Protein AF-A0A6A3DK63-F1 (afdb_monomer_lite)

Foldseek 3Di:
DWDWDADPNDIDIDDDDPDDDDDDDDDDLVNDDPVVLVCLQPDPPDPVDHDCCRPVRPVVNCVVPPPDD

Sequence (69 aa):
MLAYGIKYEVSSLGMTTERFGELQNLVMWEQLTEEARDALSETDFGEKFKVPFVDANFNANLEASRPFL

Structure (mmCIF, N/CA/C/O backbone):
data_AF-A0A6A3DK63-F1
#
_entry.id   AF-A0A6A3DK63-F1
#
loop_
_atom_site.group_PDB
_atom_site.id
_atom_site.type_symbol
_atom_site.label_atom_id
_atom_site.label_alt_id
_atom_site.label_comp_id
_atom_site.label_asym_id
_atom_site.label_entity_id
_atom_site.label_seq_id
_atom_site.pdbx_PDB_ins_code
_atom_site.Cartn_x
_atom_site.Cartn_y
_atom_site.Cartn_z
_atom_site.occupancy
_atom_site.B_iso_or_equiv
_atom_site.auth_seq_id
_atom_site.auth_comp_id
_atom_site.auth_asym_id
_atom_site.auth_atom_id
_atom_site.pdbx_PDB_model_num
ATOM 1 N N . MET A 1 1 ? 18.314 -5.718 0.438 1.00 88.62 1 MET A N 1
ATOM 2 C CA . MET A 1 1 ? 17.825 -4.337 0.662 1.00 88.62 1 MET A CA 1
ATOM 3 C C . MET A 1 1 ? 16.878 -3.977 -0.466 1.00 88.62 1 MET A C 1
ATOM 5 O O . MET A 1 1 ? 16.930 -4.646 -1.493 1.00 88.62 1 MET A O 1
ATOM 9 N N . LEU A 1 2 ? 16.016 -2.976 -0.288 1.00 93.38 2 LEU A N 1
ATOM 10 C CA . LEU A 1 2 ? 15.096 -2.537 -1.339 1.00 93.38 2 LEU A CA 1
ATOM 11 C C . LEU A 1 2 ? 15.667 -1.333 -2.094 1.00 93.38 2 LEU A C 1
ATOM 13 O O . LEU A 1 2 ? 16.276 -0.444 -1.502 1.00 93.38 2 LEU A O 1
ATOM 17 N N . ALA A 1 3 ? 15.458 -1.309 -3.405 1.00 94.38 3 ALA A N 1
ATOM 18 C CA . ALA A 1 3 ? 15.692 -0.164 -4.269 1.00 94.38 3 ALA A CA 1
ATOM 19 C C . ALA A 1 3 ? 14.360 0.296 -4.862 1.00 94.38 3 ALA A C 1
ATOM 21 O O . ALA A 1 3 ? 13.663 -0.491 -5.496 1.00 94.38 3 ALA A O 1
ATOM 22 N N . TYR A 1 4 ? 14.054 1.581 -4.702 1.00 94.19 4 TYR A N 1
ATOM 23 C CA . TYR A 1 4 ? 13.050 2.271 -5.505 1.00 94.19 4 TYR A CA 1
ATOM 24 C C . TYR A 1 4 ? 13.692 2.757 -6.810 1.00 94.19 4 TYR A C 1
ATOM 26 O O . TYR A 1 4 ? 14.812 3.285 -6.796 1.00 94.19 4 TYR A O 1
ATOM 34 N N . GLY A 1 5 ? 13.009 2.558 -7.935 1.00 91.75 5 GLY A N 1
ATOM 35 C CA . GLY A 1 5 ? 13.476 2.981 -9.254 1.00 91.75 5 GLY A CA 1
ATOM 36 C C . GLY A 1 5 ? 12.322 3.262 -10.209 1.00 91.75 5 GLY A C 1
ATOM 37 O O . GLY A 1 5 ? 11.205 2.804 -9.982 1.00 91.75 5 GLY A O 1
ATOM 38 N N . ILE A 1 6 ? 12.607 4.018 -11.271 1.00 90.69 6 ILE A N 1
ATOM 39 C CA . ILE A 1 6 ? 11.653 4.367 -12.330 1.00 90.69 6 ILE A CA 1
ATOM 40 C C . ILE A 1 6 ? 12.193 3.831 -13.654 1.00 90.69 6 ILE A C 1
ATOM 42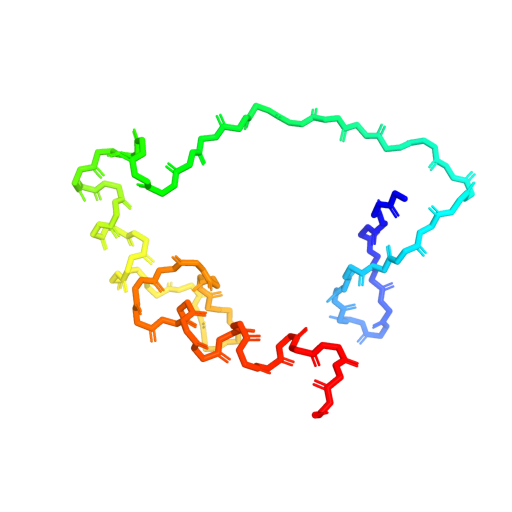 O O . ILE A 1 6 ? 13.341 4.102 -14.014 1.00 90.69 6 ILE A O 1
ATOM 46 N N . LYS A 1 7 ? 11.367 3.090 -14.392 1.00 87.31 7 LYS A N 1
ATOM 47 C CA . LYS A 1 7 ? 11.677 2.620 -15.746 1.00 87.31 7 LYS A CA 1
ATOM 48 C C . LYS A 1 7 ? 10.433 2.760 -16.615 1.00 87.31 7 LYS A C 1
ATOM 50 O O . LYS A 1 7 ? 9.369 2.304 -16.222 1.00 87.31 7 LYS A O 1
ATOM 55 N N . TYR A 1 8 ? 10.574 3.384 -17.786 1.00 85.88 8 TYR A N 1
ATOM 56 C CA . TYR A 1 8 ? 9.455 3.651 -18.704 1.00 85.88 8 TYR A CA 1
ATOM 57 C C . TYR A 1 8 ? 8.232 4.263 -17.990 1.00 85.88 8 TYR A C 1
ATOM 59 O O . TYR A 1 8 ? 7.123 3.761 -18.116 1.00 85.88 8 TYR A O 1
ATOM 67 N N . GLU A 1 9 ? 8.466 5.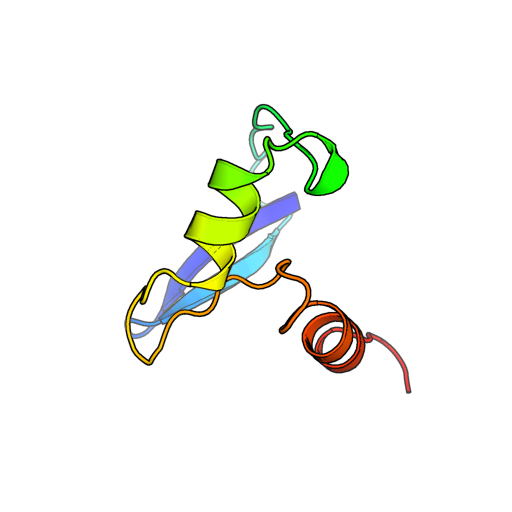310 -17.190 1.00 85.19 9 GLU A N 1
ATOM 68 C CA . GLU A 1 9 ? 7.438 6.040 -16.418 1.00 85.19 9 GLU A CA 1
ATOM 69 C C . GLU A 1 9 ? 6.703 5.234 -15.332 1.00 85.19 9 GLU A C 1
ATOM 71 O O . GLU A 1 9 ? 5.808 5.758 -14.672 1.00 85.19 9 GLU A O 1
ATOM 76 N N . VAL A 1 10 ? 7.107 3.989 -15.077 1.00 85.25 10 VAL A N 1
ATOM 77 C CA . VAL A 1 10 ? 6.568 3.168 -13.989 1.00 85.25 10 VAL A CA 1
ATOM 78 C C . VAL A 1 10 ? 7.596 3.094 -12.871 1.00 85.25 10 VAL A C 1
ATOM 80 O O . VAL A 1 10 ? 8.774 2.811 -13.113 1.00 85.25 10 VAL A O 1
ATOM 83 N N . SER A 1 11 ? 7.157 3.349 -11.641 1.00 91.88 11 SER A N 1
ATOM 84 C CA . SER A 1 11 ? 7.977 3.149 -10.453 1.00 91.88 11 SER A CA 1
ATOM 85 C C . SER A 1 11 ? 7.754 1.766 -9.842 1.00 91.88 11 SER A C 1
ATOM 87 O O . SER A 1 11 ? 6.647 1.231 -9.857 1.00 91.88 11 SER A O 1
ATOM 89 N N . SER A 1 12 ? 8.820 1.163 -9.314 1.00 92.88 12 SER A N 1
ATOM 90 C CA . SER A 1 12 ? 8.763 -0.165 -8.694 1.00 92.88 12 SER A CA 1
ATOM 91 C C . SER A 1 12 ? 9.814 -0.340 -7.602 1.00 92.88 12 SER A C 1
ATOM 93 O O . SER A 1 12 ? 10.855 0.325 -7.614 1.00 92.88 12 SER A O 1
ATOM 95 N N . LEU A 1 13 ? 9.562 -1.288 -6.699 1.00 94.19 13 LEU A N 1
ATOM 96 C CA . LEU A 1 13 ? 10.532 -1.772 -5.722 1.00 94.19 13 LEU A CA 1
ATOM 97 C C . LEU A 1 13 ? 11.192 -3.062 -6.220 1.00 94.19 13 LEU A C 1
ATOM 99 O O . LEU A 1 13 ? 10.526 -3.939 -6.763 1.00 94.19 13 LEU A O 1
ATOM 103 N N . GLY A 1 14 ? 12.500 -3.185 -6.003 1.00 93.25 14 GLY A N 1
ATOM 104 C CA . GLY A 1 14 ? 13.266 -4.391 -6.315 1.00 93.25 14 GLY A CA 1
ATOM 105 C C . GLY A 1 14 ? 14.331 -4.687 -5.264 1.00 93.25 14 GLY A C 1
ATOM 106 O O . GLY A 1 14 ? 14.758 -3.802 -4.520 1.00 93.25 14 GLY A O 1
ATOM 107 N N . MET A 1 15 ? 14.773 -5.943 -5.205 1.00 94.38 15 MET A N 1
ATOM 108 C CA . MET A 1 15 ? 15.896 -6.340 -4.356 1.00 94.38 15 MET A CA 1
ATOM 109 C C . MET A 1 15 ? 17.206 -5.775 -4.914 1.00 94.38 15 MET A C 1
ATOM 111 O O . MET A 1 15 ? 17.442 -5.810 -6.118 1.00 94.38 15 MET A O 1
ATOM 115 N N . THR A 1 16 ? 18.075 -5.273 -4.037 1.00 93.62 16 THR A N 1
ATOM 116 C CA . THR A 1 16 ? 19.404 -4.772 -4.404 1.00 93.62 16 THR A CA 1
ATOM 117 C C . THR A 1 16 ? 20.466 -5.126 -3.362 1.00 93.62 16 THR A C 1
ATOM 119 O O . THR A 1 16 ? 20.175 -5.273 -2.164 1.00 93.62 16 THR A O 1
ATOM 122 N N . THR A 1 17 ? 21.704 -5.216 -3.846 1.00 94.75 17 THR A N 1
ATOM 123 C CA . THR A 1 17 ? 22.955 -5.289 -3.077 1.00 94.75 17 THR A CA 1
ATOM 124 C C . THR A 1 17 ? 23.950 -4.191 -3.474 1.00 94.75 17 THR A C 1
ATOM 126 O O . THR A 1 17 ? 25.032 -4.130 -2.904 1.00 94.75 17 THR A O 1
ATOM 129 N N . GLU A 1 18 ? 23.617 -3.335 -4.447 1.00 93.06 18 GLU A N 1
ATOM 130 C CA . GLU A 1 18 ? 24.538 -2.335 -5.021 1.00 93.06 18 GLU A CA 1
ATOM 131 C C . GLU A 1 18 ? 24.765 -1.129 -4.103 1.00 93.06 18 GLU A C 1
ATOM 133 O O . GLU A 1 18 ? 25.789 -0.457 -4.183 1.00 93.06 18 GLU A O 1
ATOM 138 N N . ARG A 1 19 ? 23.794 -0.842 -3.233 1.00 88.25 19 ARG A N 1
ATOM 139 C CA . ARG A 1 19 ? 23.806 0.298 -2.315 1.00 88.25 19 ARG A CA 1
ATOM 140 C C . ARG A 1 19 ? 23.181 -0.076 -0.986 1.00 88.25 19 ARG A C 1
ATOM 142 O O . ARG A 1 19 ? 22.219 -0.846 -0.954 1.00 88.25 19 ARG A O 1
ATOM 149 N N . PHE A 1 20 ? 23.696 0.513 0.088 1.00 90.75 20 PHE A N 1
ATOM 150 C CA . PHE A 1 20 ? 23.046 0.453 1.389 1.00 90.75 20 PHE A CA 1
ATOM 151 C C . PHE A 1 20 ? 21.842 1.394 1.410 1.00 90.75 20 PHE A C 1
ATOM 153 O O . PHE A 1 20 ? 21.945 2.542 0.986 1.00 90.75 20 PHE A O 1
ATOM 160 N N . GLY A 1 21 ? 20.691 0.873 1.831 1.00 90.94 21 GLY A N 1
ATOM 161 C CA . GLY A 1 21 ? 19.485 1.672 2.033 1.00 90.94 21 GLY A CA 1
ATOM 162 C C . GLY A 1 21 ? 19.465 2.336 3.407 1.00 90.94 21 GLY A C 1
ATOM 163 O O . GLY A 1 21 ? 20.320 2.076 4.252 1.00 90.94 21 GLY A O 1
ATOM 164 N N . GLU A 1 22 ? 18.441 3.148 3.637 1.00 93.62 22 GLU A N 1
ATOM 165 C CA . GLU A 1 22 ? 18.165 3.775 4.929 1.00 93.62 22 GLU A CA 1
ATOM 166 C C . GLU A 1 22 ? 16.941 3.127 5.585 1.00 93.62 22 GLU A C 1
ATOM 168 O O . GLU A 1 22 ? 16.096 2.540 4.902 1.00 93.62 22 GLU A O 1
ATOM 173 N N . LEU A 1 23 ? 16.836 3.248 6.910 1.00 95.31 23 LEU A N 1
ATOM 174 C CA . LEU A 1 23 ? 15.639 2.878 7.670 1.00 95.31 23 LEU A CA 1
ATOM 175 C C . LEU A 1 23 ? 14.782 4.122 7.924 1.00 95.31 23 LEU A C 1
ATOM 177 O O . LEU A 1 23 ? 15.306 5.225 8.057 1.00 95.31 23 LEU A O 1
ATOM 181 N N . GLN A 1 24 ? 13.465 3.941 7.996 1.00 96.50 24 GLN A N 1
ATOM 182 C CA . GLN A 1 24 ? 12.502 5.004 8.285 1.00 96.50 24 GLN A CA 1
ATOM 183 C C . GLN A 1 24 ? 11.843 4.747 9.640 1.00 96.50 24 GLN A C 1
ATOM 185 O O . GLN A 1 24 ? 11.796 3.608 10.110 1.00 96.50 24 GLN A O 1
ATOM 190 N N . ASN A 1 25 ? 11.300 5.801 10.253 1.00 98.12 25 ASN A N 1
ATOM 191 C CA . ASN A 1 25 ? 10.461 5.645 11.436 1.00 98.12 25 ASN A CA 1
ATOM 192 C C . ASN A 1 25 ? 9.232 4.806 11.076 1.00 98.12 25 ASN A C 1
ATOM 194 O O . ASN A 1 25 ? 8.486 5.146 10.158 1.00 98.12 25 ASN A O 1
ATOM 198 N N . LEU A 1 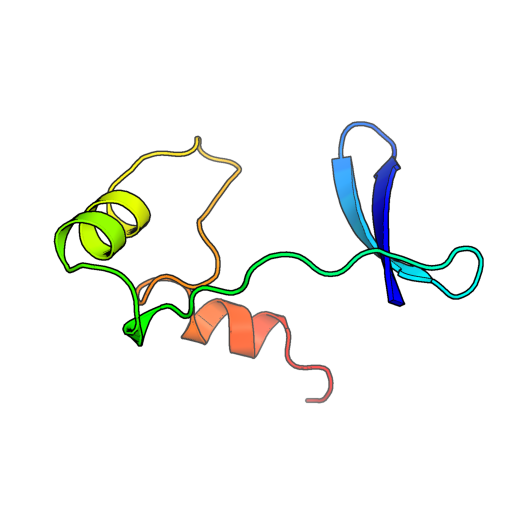26 ? 9.044 3.711 11.804 1.00 97.69 26 LEU A N 1
ATOM 199 C CA . LEU A 1 26 ? 7.952 2.779 11.580 1.00 97.69 26 LEU A CA 1
ATOM 200 C C . LEU A 1 26 ? 6.759 3.142 12.467 1.00 97.69 26 LEU A C 1
ATOM 202 O O . LEU A 1 26 ? 6.905 3.271 13.680 1.00 97.69 26 LEU A O 1
ATOM 206 N N . VAL A 1 27 ? 5.584 3.230 11.848 1.00 97.62 27 VAL A N 1
ATOM 207 C CA . VAL A 1 27 ? 4.283 3.194 12.518 1.00 97.62 27 VAL A CA 1
ATOM 208 C C . VAL A 1 27 ? 3.468 2.066 11.892 1.00 97.62 27 VAL A C 1
ATOM 210 O O . VAL A 1 27 ? 3.313 2.006 10.673 1.00 97.62 27 VAL A O 1
ATOM 213 N N . MET A 1 28 ? 3.021 1.121 12.713 1.00 98.12 28 MET A N 1
ATOM 214 C CA . MET A 1 28 ? 2.208 -0.017 12.274 1.00 98.12 28 MET A CA 1
ATOM 215 C C . MET A 1 28 ? 0.731 0.380 12.159 1.00 98.12 28 MET A C 1
ATOM 217 O O . MET A 1 28 ? 0.297 1.338 12.798 1.00 98.12 28 MET A O 1
ATOM 221 N N . TRP A 1 29 ? -0.052 -0.370 11.379 1.00 97.81 29 TRP A N 1
ATOM 222 C CA . TRP A 1 29 ? -1.483 -0.107 11.163 1.00 97.81 29 TRP A CA 1
ATOM 223 C C . TRP A 1 29 ? -2.268 -0.004 12.481 1.00 97.81 29 TRP A C 1
ATOM 225 O O . TRP A 1 29 ? -3.050 0.926 12.695 1.00 97.81 29 TRP A O 1
ATOM 235 N N . GLU A 1 30 ? -1.973 -0.899 13.420 1.00 97.38 30 GLU A N 1
ATOM 236 C CA . GLU A 1 30 ? -2.597 -0.962 14.743 1.00 97.38 30 GLU A CA 1
ATOM 237 C C . GLU A 1 30 ? -2.136 0.166 15.681 1.00 97.38 30 GLU A C 1
ATOM 239 O O . GLU A 1 30 ? -2.772 0.415 16.702 1.00 97.38 30 GLU A O 1
ATOM 244 N N . GLN A 1 31 ? -1.038 0.857 15.352 1.00 98.44 31 GLN A N 1
ATOM 245 C CA . GLN A 1 31 ? -0.519 1.993 16.123 1.00 98.44 31 GLN A CA 1
ATOM 246 C C . GLN A 1 31 ? -1.089 3.340 15.659 1.00 98.44 31 GLN A C 1
ATOM 248 O O . GLN A 1 31 ? -0.919 4.341 16.354 1.00 98.44 31 GLN A O 1
ATOM 253 N N . LEU A 1 32 ? -1.737 3.386 14.492 1.00 98.38 32 LEU A N 1
ATOM 254 C CA . LEU A 1 32 ? -2.389 4.593 13.989 1.00 98.38 32 LEU A CA 1
ATOM 255 C C . LEU A 1 32 ? -3.610 4.961 14.843 1.00 98.38 32 LEU A C 1
ATOM 257 O O . LEU A 1 32 ? -4.223 4.108 15.493 1.00 98.38 32 LEU A O 1
ATOM 261 N N . THR A 1 33 ? -3.992 6.236 14.809 1.00 98.56 33 THR A N 1
ATOM 262 C CA . THR A 1 33 ? -5.299 6.646 15.330 1.00 98.56 33 THR A C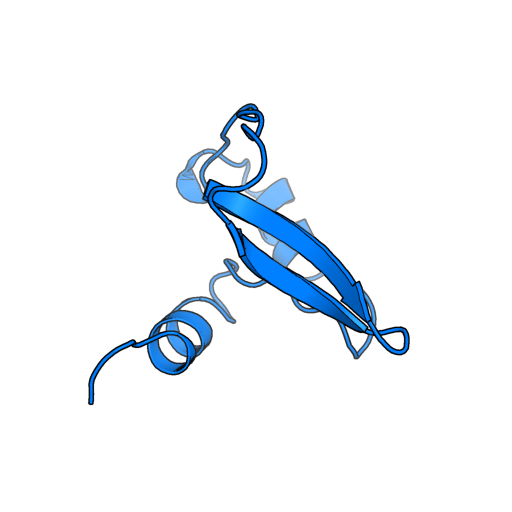A 1
ATOM 263 C C . THR A 1 33 ? -6.411 6.121 14.424 1.00 98.56 33 THR A C 1
ATOM 265 O O . THR A 1 33 ? -6.162 5.710 13.287 1.00 98.56 33 THR A O 1
ATOM 268 N N . GLU A 1 34 ? -7.639 6.110 14.932 1.00 98.44 34 GLU A N 1
ATOM 269 C CA . GLU A 1 34 ? -8.811 5.713 14.150 1.00 98.44 34 GLU A CA 1
ATOM 270 C C . GLU A 1 34 ? -8.984 6.623 12.929 1.00 98.44 34 GLU A C 1
ATOM 272 O O . GLU A 1 34 ? -9.042 6.135 11.806 1.00 98.44 34 GLU A O 1
ATOM 277 N N . GLU A 1 35 ? -8.856 7.938 13.117 1.00 98.38 35 GLU A N 1
ATOM 278 C CA . GLU A 1 35 ? -9.005 8.927 12.046 1.00 98.38 35 GLU A CA 1
ATOM 279 C C . GLU A 1 35 ? -7.962 8.749 10.934 1.00 98.38 35 GLU A C 1
ATOM 281 O O . GLU A 1 35 ? -8.248 8.979 9.761 1.00 98.38 35 GLU A O 1
ATOM 286 N N . ALA A 1 36 ? -6.739 8.332 11.281 1.00 98.50 36 ALA A N 1
ATOM 287 C CA . ALA A 1 36 ? -5.700 8.058 10.295 1.00 98.50 36 ALA A CA 1
ATOM 288 C C . ALA A 1 36 ? -5.988 6.778 9.493 1.00 98.50 36 ALA A C 1
ATOM 290 O O . ALA A 1 36 ? -5.725 6.746 8.288 1.00 98.50 36 ALA A O 1
ATOM 291 N N . ARG A 1 37 ? -6.533 5.735 10.136 1.00 98.50 37 ARG A N 1
ATOM 292 C CA . ARG A 1 37 ? -6.964 4.515 9.436 1.00 98.50 37 ARG A CA 1
ATOM 293 C C . ARG A 1 37 ? -8.139 4.795 8.505 1.00 98.50 37 ARG A C 1
ATOM 295 O O . ARG A 1 37 ? -8.101 4.351 7.355 1.00 98.50 37 ARG A O 1
ATOM 302 N N . ASP A 1 38 ? -9.117 5.571 8.962 1.00 98.31 38 ASP A N 1
ATOM 303 C CA . ASP A 1 38 ? -10.284 5.959 8.165 1.00 98.31 38 ASP A CA 1
ATOM 304 C C . ASP A 1 38 ? -9.855 6.791 6.956 1.00 98.31 38 ASP A C 1
ATOM 306 O O . ASP A 1 38 ? -10.157 6.441 5.814 1.00 98.31 38 ASP A O 1
ATOM 310 N N . ALA A 1 39 ? -9.024 7.816 7.175 1.00 98.25 39 ALA A N 1
ATOM 311 C CA . ALA A 1 39 ? -8.506 8.643 6.093 1.00 98.25 39 ALA A CA 1
ATOM 312 C C . ALA A 1 39 ? -7.747 7.815 5.044 1.00 98.25 39 ALA A C 1
ATOM 314 O O . ALA A 1 39 ? -7.969 7.995 3.850 1.00 98.25 39 ALA A O 1
ATOM 315 N N . LEU A 1 40 ? -6.878 6.884 5.453 1.00 97.88 40 LEU A N 1
ATOM 316 C CA . LEU A 1 40 ? -6.151 6.020 4.513 1.00 97.88 40 LEU A CA 1
ATOM 317 C C . LEU A 1 40 ? -7.066 5.044 3.758 1.00 97.88 40 LEU A C 1
ATOM 319 O O . LEU A 1 40 ? -6.725 4.643 2.646 1.00 97.88 40 LEU A O 1
ATOM 323 N N . SER A 1 41 ? -8.199 4.665 4.348 1.00 97.50 41 SER A N 1
ATOM 324 C CA . SER A 1 41 ? -9.158 3.728 3.753 1.00 97.50 41 SER A CA 1
ATOM 325 C C . SER A 1 41 ? -10.115 4.405 2.771 1.00 97.50 41 SER A C 1
ATOM 327 O O . SER A 1 41 ? -10.501 3.789 1.779 1.00 97.50 41 SER A O 1
ATOM 329 N N . GLU A 1 42 ? -10.479 5.663 3.027 1.00 97.00 42 GLU A N 1
ATOM 330 C CA . GLU A 1 42 ? -11.497 6.392 2.261 1.00 97.00 42 GLU A CA 1
ATOM 331 C C . GLU A 1 42 ? -10.919 7.393 1.253 1.00 97.00 42 GLU A C 1
ATOM 333 O O . GLU A 1 42 ? -11.593 7.754 0.286 1.00 97.00 42 GLU A O 1
ATOM 338 N N . THR A 1 43 ? -9.681 7.854 1.454 1.00 97.56 43 THR A N 1
ATOM 339 C CA . THR A 1 43 ? -9.063 8.843 0.561 1.00 97.56 43 THR A CA 1
ATOM 340 C C . THR A 1 43 ? -8.813 8.253 -0.822 1.00 97.56 43 THR A C 1
ATOM 342 O O . THR A 1 43 ? -8.16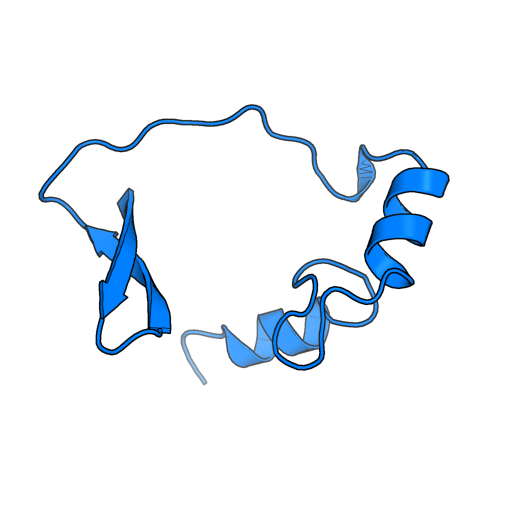9 7.215 -0.976 1.00 97.56 43 THR A O 1
ATOM 345 N N . ASP A 1 44 ? -9.256 8.974 -1.850 1.00 96.06 44 ASP A N 1
ATOM 346 C CA . ASP A 1 44 ? -8.921 8.675 -3.237 1.00 96.06 44 ASP A CA 1
ATOM 347 C C . ASP A 1 44 ? -7.500 9.169 -3.565 1.00 96.06 44 ASP A C 1
ATOM 349 O O . ASP A 1 44 ? -7.240 10.370 -3.663 1.00 96.06 44 ASP A O 1
ATOM 353 N N . PHE A 1 45 ? -6.569 8.227 -3.747 1.00 95.06 45 PHE A N 1
ATOM 354 C CA . PHE A 1 45 ? -5.193 8.491 -4.191 1.00 95.06 45 PHE A CA 1
ATOM 355 C C . PHE A 1 45 ? -5.041 8.443 -5.725 1.00 95.06 45 PHE A C 1
ATOM 357 O O . PHE A 1 45 ? -3.924 8.430 -6.251 1.00 95.06 45 PHE A O 1
ATOM 364 N N . GLY A 1 46 ? -6.159 8.444 -6.451 1.00 93.69 46 GLY A N 1
ATOM 365 C CA . GLY A 1 46 ? -6.249 8.277 -7.892 1.00 93.69 46 GLY A CA 1
ATOM 366 C C . GLY A 1 46 ? -6.403 6.811 -8.297 1.00 93.69 46 GLY A C 1
ATOM 367 O O . GLY A 1 46 ? -5.980 5.889 -7.606 1.00 93.69 46 GLY A O 1
ATOM 368 N N . GLU A 1 47 ? -6.945 6.589 -9.493 1.00 88.12 47 GLU A N 1
ATOM 369 C CA . GLU A 1 47 ? -7.331 5.255 -9.985 1.00 88.12 47 GLU A CA 1
ATOM 370 C C . GLU A 1 47 ? -6.188 4.221 -9.972 1.00 88.12 47 GLU A C 1
ATOM 372 O O . GLU A 1 47 ? -6.407 3.027 -9.756 1.00 88.12 47 GLU A O 1
ATOM 377 N N . LYS A 1 48 ? -4.950 4.679 -10.191 1.00 85.56 48 LYS A N 1
ATOM 378 C CA . LYS A 1 48 ? -3.764 3.816 -10.283 1.00 85.56 48 LYS A CA 1
ATOM 379 C C . LYS A 1 48 ? -3.129 3.480 -8.933 1.00 85.56 48 LYS A C 1
ATOM 381 O O . LYS A 1 48 ? -2.329 2.547 -8.880 1.00 85.56 48 LYS A O 1
ATOM 386 N N . PHE A 1 49 ? -3.434 4.222 -7.869 1.00 89.88 49 PHE A N 1
ATOM 387 C CA . PHE A 1 49 ? -2.747 4.093 -6.587 1.00 89.88 49 PHE A CA 1
ATOM 388 C C . PHE A 1 49 ? -3.732 3.685 -5.499 1.00 89.88 49 PHE A C 1
ATOM 390 O O . PHE A 1 49 ? -4.680 4.396 -5.191 1.00 89.88 49 PHE A O 1
ATOM 397 N N . LYS A 1 50 ? -3.483 2.524 -4.892 1.00 93.06 50 LYS A N 1
ATOM 398 C CA . LYS A 1 50 ? -4.261 2.021 -3.759 1.00 93.06 50 LYS A CA 1
ATOM 399 C C . LYS A 1 50 ? -3.357 1.864 -2.554 1.00 93.06 50 LYS A C 1
ATOM 401 O O . LYS A 1 50 ? -2.230 1.387 -2.691 1.00 93.06 50 LYS A O 1
ATOM 406 N N . VAL A 1 51 ? -3.860 2.220 -1.374 1.00 96.94 51 VAL A N 1
ATOM 407 C CA . VAL A 1 51 ? -3.135 1.977 -0.125 1.00 96.94 51 VAL A CA 1
ATOM 408 C C . VAL A 1 51 ? -3.085 0.462 0.111 1.00 96.94 51 VAL A C 1
ATOM 410 O O . VAL A 1 51 ? -4.138 -0.179 0.163 1.00 96.94 51 VAL A O 1
ATOM 413 N N . PRO A 1 52 ? -1.895 -0.158 0.202 1.00 96.69 52 PRO A N 1
ATOM 414 C CA . PRO A 1 52 ? -1.788 -1.610 0.100 1.00 96.69 52 PRO A CA 1
ATOM 415 C C . PRO A 1 52 ? -2.075 -2.358 1.409 1.00 96.69 52 PRO A C 1
ATOM 417 O O . PRO A 1 52 ? -2.272 -3.570 1.379 1.00 96.69 52 PRO A O 1
ATOM 420 N N . PHE A 1 53 ? -2.087 -1.661 2.544 1.00 97.19 53 PHE A N 1
ATOM 421 C CA . PHE A 1 53 ? -2.173 -2.263 3.878 1.00 97.19 53 PHE A CA 1
ATOM 422 C C . PHE A 1 53 ? -3.481 -1.960 4.621 1.00 97.19 53 PHE A C 1
ATOM 424 O O . PHE A 1 53 ? -3.622 -2.376 5.763 1.00 97.19 53 PHE A O 1
ATOM 431 N N . VAL A 1 54 ? -4.428 -1.253 3.995 1.00 97.88 54 VAL A N 1
A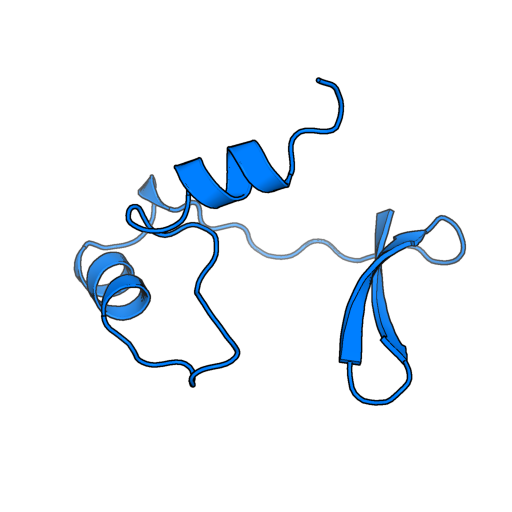TOM 432 C CA . VAL A 1 54 ? -5.769 -1.046 4.570 1.00 97.88 54 VAL A CA 1
ATOM 433 C C . VAL A 1 54 ? -6.566 -2.345 4.543 1.00 97.88 54 VAL A C 1
ATOM 435 O O . VAL A 1 54 ? -6.361 -3.176 3.653 1.00 97.88 54 VAL A O 1
ATOM 438 N N . ASP A 1 55 ? -7.525 -2.486 5.454 1.00 97.25 55 ASP A N 1
ATOM 439 C CA . ASP A 1 55 ? -8.312 -3.712 5.640 1.00 97.25 55 ASP A CA 1
ATOM 440 C C . ASP A 1 55 ? -8.948 -4.225 4.336 1.00 97.25 55 ASP A C 1
ATOM 442 O O . ASP A 1 55 ? -8.907 -5.421 4.042 1.00 97.25 55 ASP A O 1
ATOM 446 N N . ALA A 1 56 ? -9.460 -3.313 3.502 1.00 96.69 56 ALA A N 1
ATOM 447 C CA . ALA A 1 56 ? -10.082 -3.644 2.219 1.00 96.69 56 ALA A CA 1
ATOM 448 C C . ALA A 1 56 ? -9.118 -4.300 1.208 1.00 96.69 56 ALA A C 1
ATOM 450 O O . ALA A 1 56 ? -9.558 -5.059 0.345 1.00 96.69 56 ALA A O 1
ATOM 451 N N . ASN A 1 57 ? -7.812 -4.020 1.305 1.00 96.75 57 ASN A N 1
ATOM 452 C CA . ASN A 1 57 ? -6.806 -4.447 0.327 1.00 96.75 57 ASN A CA 1
ATOM 453 C C . ASN A 1 57 ? -5.790 -5.452 0.893 1.00 96.75 57 ASN A C 1
ATOM 455 O O . ASN A 1 57 ? -5.156 -6.168 0.117 1.00 96.75 57 ASN A O 1
ATOM 459 N N . PHE A 1 58 ? -5.620 -5.523 2.216 1.00 97.38 58 PHE A N 1
ATOM 460 C CA . PHE A 1 58 ? -4.512 -6.236 2.855 1.00 97.38 58 PHE A CA 1
ATOM 461 C C . PHE A 1 58 ? -4.455 -7.722 2.476 1.00 97.38 58 PHE A C 1
ATOM 463 O O . PHE A 1 58 ? -3.459 -8.174 1.913 1.00 97.38 58 PHE A O 1
ATOM 470 N N . ASN A 1 59 ? -5.542 -8.472 2.690 1.00 97.69 59 ASN A N 1
ATOM 471 C CA . ASN A 1 59 ? -5.577 -9.908 2.380 1.00 97.69 59 ASN A CA 1
ATOM 472 C C . ASN A 1 59 ? -5.395 -10.196 0.883 1.00 97.69 59 ASN A C 1
ATOM 474 O O . ASN A 1 59 ? -4.684 -11.130 0.516 1.00 97.69 59 ASN A O 1
ATOM 478 N N . ALA A 1 60 ? -5.993 -9.377 0.013 1.00 96.94 60 ALA A N 1
ATOM 479 C CA . ALA A 1 60 ? -5.839 -9.532 -1.431 1.00 96.94 60 ALA A CA 1
ATOM 480 C C . ALA A 1 60 ? -4.381 -9.310 -1.868 1.00 96.94 60 ALA A C 1
ATOM 482 O O . ALA A 1 60 ? -3.856 -10.056 -2.694 1.00 96.94 60 ALA A O 1
ATOM 483 N N . ASN A 1 61 ? -3.704 -8.325 -1.272 1.00 96.00 61 ASN A N 1
ATOM 484 C CA . ASN A 1 61 ? -2.298 -8.048 -1.549 1.00 96.00 61 ASN A CA 1
ATOM 485 C C . ASN A 1 61 ? -1.360 -9.117 -0.986 1.00 96.00 61 ASN A C 1
ATOM 487 O O . ASN A 1 61 ? -0.354 -9.419 -1.628 1.00 96.00 61 ASN A O 1
ATOM 491 N N . LEU A 1 62 ? -1.674 -9.707 0.173 1.00 96.38 62 LEU A N 1
ATOM 492 C CA . LEU A 1 62 ? -0.920 -10.843 0.707 1.00 96.38 62 LEU A CA 1
ATOM 493 C C . LEU A 1 62 ? -0.975 -12.044 -0.241 1.00 96.38 62 LEU A C 1
ATOM 495 O O . LEU A 1 62 ? 0.070 -12.616 -0.543 1.00 96.38 62 LEU A O 1
ATOM 499 N N . GLU A 1 63 ? -2.160 -12.379 -0.757 1.00 96.62 63 GLU A N 1
ATOM 500 C CA . GLU A 1 63 ? -2.308 -13.470 -1.725 1.00 96.62 63 GLU A CA 1
ATOM 501 C C . GLU A 1 63 ? -1.571 -13.156 -3.035 1.00 96.62 63 GLU A C 1
ATOM 503 O O . GLU A 1 63 ? -0.815 -13.984 -3.538 1.00 96.62 63 GLU A O 1
ATOM 508 N N . ALA A 1 64 ? -1.696 -11.928 -3.551 1.00 95.06 64 ALA A N 1
ATOM 509 C CA . ALA A 1 64 ? -0.982 -11.501 -4.756 1.00 95.06 64 ALA A CA 1
ATOM 510 C C . ALA A 1 64 ? 0.550 -11.479 -4.583 1.00 95.06 64 ALA A C 1
ATOM 512 O O . ALA A 1 64 ? 1.286 -11.638 -5.556 1.00 95.06 64 ALA A O 1
ATOM 513 N N . SER A 1 65 ? 1.035 -11.285 -3.353 1.00 95.06 65 SER A N 1
ATOM 514 C CA . SER A 1 65 ? 2.466 -11.249 -3.017 1.00 95.06 65 SER A CA 1
ATOM 515 C C . SER A 1 65 ? 3.020 -12.612 -2.604 1.00 95.06 65 SER A C 1
ATOM 517 O O . SER A 1 65 ? 4.191 -12.712 -2.227 1.00 95.06 65 SER A O 1
ATOM 519 N N . ARG A 1 66 ? 2.197 -13.664 -2.632 1.00 94.81 66 ARG A N 1
ATOM 520 C CA . ARG A 1 66 ? 2.586 -14.997 -2.185 1.00 94.81 66 ARG A CA 1
ATOM 521 C C . ARG A 1 66 ? 3.705 -15.555 -3.086 1.00 94.81 66 ARG A C 1
ATOM 523 O O . ARG A 1 66 ? 3.496 -15.732 -4.283 1.00 94.81 66 ARG A O 1
ATOM 530 N N . PRO A 1 67 ? 4.893 -15.877 -2.538 1.00 90.75 67 PRO A N 1
ATOM 531 C CA . PRO A 1 67 ? 6.048 -16.266 -3.353 1.00 90.75 67 PRO A CA 1
ATOM 532 C C . PRO A 1 67 ? 5.999 -17.713 -3.869 1.00 90.75 67 PRO A C 1
ATOM 534 O O . PRO A 1 67 ? 6.768 -18.067 -4.761 1.00 90.75 67 PRO A O 1
ATOM 537 N N . PHE A 1 68 ? 5.121 -18.555 -3.315 1.00 82.75 68 PHE A N 1
ATOM 538 C CA . PHE A 1 68 ? 5.003 -19.975 -3.654 1.00 82.75 68 PHE A CA 1
ATOM 539 C C . PHE A 1 68 ? 3.529 -20.397 -3.656 1.00 82.75 68 PHE A C 1
ATOM 541 O O . PHE A 1 68 ? 2.815 -20.070 -2.705 1.00 82.75 68 PHE A O 1
ATOM 548 N N . LEU A 1 69 ? 3.098 -21.130 -4.689 1.00 64.56 69 LEU A N 1
ATOM 549 C CA . LEU A 1 69 ? 1.760 -21.736 -4.783 1.00 64.56 69 LEU A CA 1
ATOM 550 C C . LEU A 1 69 ? 1.567 -22.861 -3.759 1.00 64.56 69 LEU A C 1
ATOM 552 O O . LEU A 1 69 ? 2.525 -23.636 -3.548 1.00 64.56 69 LEU A O 1
#

Radius of gyration: 14.83 Å; chains: 1; bounding box: 36×31×35 Å

Organism: NCBI:txid53985

Secondary structure (DSSP, 8-state):
-EEEEEETTEEEEEE-SSS---------GGGS-HHHHHHHHH----TT---TTSHHHHHHHHHHT-S--

InterPro domains:
  IPR008701 Necrosis inducing protein [PF05630] (12-64)
  IPR008701 Necrosis inducing protein [PTHR33657] (15-68)

pLDDT: mean 94.02, std 5.31, range [64.56, 98.56]